Protein AF-A0A0S8FB76-F1 (afdb_monomer_lite)

Radius of gyration: 19.27 Å; chains: 1; bounding box: 40×40×72 Å

Secondary structure (DSSP, 8-state):
-EE-S--EEETTEEEEEEEEPPPTT--SS-SS----EEEEEEEETTT--B-S-SSS-TTS--SS--GGGGEEEEEEESS----EEETTTEEE-TTS-EEE-S-------PPP-PPP---

pLDDT: mean 85.1, std 12.65, range [41.75, 97.25]

Sequence (119 aa):
EKSLASPVTLSGIVFFTSFLPPGSTDLDDACVPPEGQGRLYAVGLAEGNALVNRDRPIDEQESPGDPEDRWEKLASAGIPAEVVSLPPKFILRPDLTVQEYPGRQRWRTFWYKEEDPGQ

Foldseek 3Di:
DAFDEDWDAAQQWIKGKDWDADDPVVPPDDPDRFQGWMKIFIAGNPPRFCQDDPVDPQVPTDPRDDRVNRIDTAPDGHRFYTWADDPDFWIQGSNRDIDGHNHDGDDPDDDDDDDDPDD

Structure (mmCIF, N/CA/C/O backbone):
data_AF-A0A0S8FB76-F1
#
_entry.id   AF-A0A0S8FB76-F1
#
loop_
_atom_site.group_PDB
_atom_site.id
_atom_site.type_symbol
_atom_site.label_atom_id
_atom_site.label_alt_id
_atom_site.label_comp_id
_atom_site.label_asym_id
_atom_site.label_entity_id
_atom_site.label_seq_id
_atom_site.pdbx_PDB_ins_code
_atom_site.Cartn_x
_atom_site.Cartn_y
_atom_site.Cartn_z
_atom_site.occupancy
_atom_site.B_iso_or_equiv
_atom_site.auth_seq_id
_atom_site.auth_comp_id
_atom_site.auth_asym_id
_atom_site.auth_atom_id
_atom_site.pdbx_PDB_model_num
ATOM 1 N N . GLU A 1 1 ? 0.109 -4.088 -15.764 1.00 92.38 1 GLU A N 1
ATOM 2 C CA . GLU A 1 1 ? 0.135 -4.071 -14.288 1.00 92.38 1 GLU A CA 1
ATOM 3 C C . GLU A 1 1 ? -0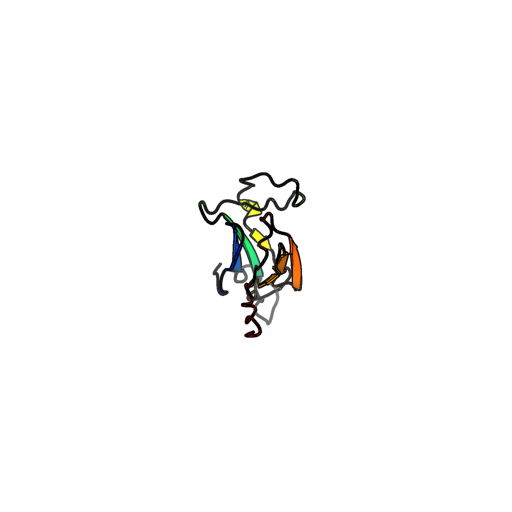.666 -5.250 -13.748 1.00 92.38 1 GLU A C 1
ATOM 5 O O . GLU A 1 1 ? -1.696 -5.569 -14.337 1.00 92.38 1 GLU A O 1
ATOM 10 N N . LYS A 1 2 ? -0.189 -5.941 -12.707 1.00 94.12 2 LYS A N 1
ATOM 11 C CA . LYS A 1 2 ? -0.859 -7.122 -12.134 1.00 94.12 2 LYS A CA 1
ATOM 12 C C . LYS A 1 2 ? -0.623 -7.224 -10.626 1.00 94.12 2 LYS A C 1
ATOM 14 O O . LYS A 1 2 ? 0.506 -7.056 -10.183 1.00 94.12 2 LYS A O 1
ATOM 19 N N . SER A 1 3 ? -1.658 -7.545 -9.850 1.00 95.06 3 SER A N 1
ATOM 20 C CA . SER A 1 3 ? -1.511 -7.870 -8.424 1.00 95.06 3 SER A CA 1
ATOM 21 C C . SER A 1 3 ? -1.078 -9.327 -8.241 1.00 95.06 3 SER A C 1
ATOM 23 O O . SER A 1 3 ? -1.641 -10.223 -8.875 1.00 95.06 3 SER A O 1
ATOM 25 N N . LEU A 1 4 ? -0.036 -9.545 -7.435 1.00 92.50 4 LEU A N 1
ATOM 26 C CA . LEU A 1 4 ? 0.602 -10.855 -7.229 1.00 92.50 4 LEU A CA 1
ATOM 27 C C . LEU A 1 4 ? 0.643 -11.288 -5.757 1.00 92.50 4 LEU A C 1
ATOM 29 O O . LEU A 1 4 ? 0.857 -12.465 -5.482 1.00 92.50 4 LEU A O 1
ATOM 33 N N . ALA A 1 5 ? 0.434 -10.352 -4.832 1.00 92.62 5 ALA A N 1
ATOM 34 C CA . ALA A 1 5 ? 0.449 -10.583 -3.395 1.00 92.62 5 ALA A CA 1
ATOM 35 C C . ALA A 1 5 ? -0.975 -10.571 -2.819 1.00 92.62 5 ALA A C 1
ATOM 37 O O . ALA A 1 5 ? -1.886 -9.977 -3.402 1.00 92.62 5 ALA A O 1
ATOM 38 N N . SER A 1 6 ? -1.164 -11.206 -1.661 1.00 94.81 6 SER A N 1
ATOM 39 C CA . SER A 1 6 ? -2.453 -11.207 -0.967 1.00 94.81 6 SER A CA 1
ATOM 40 C C . SER A 1 6 ? -2.793 -9.800 -0.449 1.00 94.81 6 SER A C 1
ATOM 42 O O . SER A 1 6 ? -1.942 -9.154 0.164 1.00 94.81 6 SER A O 1
ATOM 44 N N . PRO A 1 7 ? -4.023 -9.300 -0.667 1.00 95.62 7 PRO A N 1
ATOM 45 C CA . PRO A 1 7 ? -4.456 -8.021 -0.118 1.00 95.62 7 PRO A CA 1
ATOM 46 C C . PRO A 1 7 ? -4.775 -8.138 1.381 1.00 95.62 7 PRO A C 1
ATOM 48 O O . PRO A 1 7 ? -5.251 -9.174 1.848 1.00 95.62 7 PRO A O 1
ATOM 51 N N . VAL A 1 8 ? -4.617 -7.043 2.127 1.00 94.88 8 VAL A N 1
ATOM 52 C CA . VAL A 1 8 ? -5.064 -6.926 3.523 1.00 94.88 8 VAL A CA 1
ATOM 53 C C . VAL A 1 8 ? -6.136 -5.847 3.642 1.00 94.88 8 VAL A C 1
ATOM 55 O O . VAL A 1 8 ? -6.011 -4.762 3.084 1.00 94.88 8 VAL A O 1
ATOM 58 N N . THR A 1 9 ? -7.219 -6.135 4.365 1.00 93.88 9 THR A N 1
ATOM 59 C CA . THR A 1 9 ? -8.313 -5.174 4.580 1.00 93.88 9 THR A CA 1
ATOM 60 C C . THR A 1 9 ? -8.317 -4.693 6.024 1.00 93.88 9 THR A C 1
ATOM 62 O O . THR A 1 9 ? -8.489 -5.492 6.945 1.00 93.88 9 THR A O 1
ATOM 65 N N . LEU A 1 10 ? -8.160 -3.386 6.232 1.00 91.56 10 LEU A N 1
ATOM 66 C CA . LEU A 1 10 ? -8.108 -2.754 7.550 1.00 91.56 10 LEU A CA 1
ATOM 67 C C . LEU A 1 10 ? -9.008 -1.519 7.558 1.00 91.56 10 LEU A C 1
ATOM 69 O O . LEU A 1 10 ? -8.887 -0.651 6.704 1.00 91.56 10 LEU A O 1
ATOM 73 N N . SER A 1 11 ? -9.928 -1.436 8.523 1.00 89.75 11 SER A N 1
ATOM 74 C CA . SER A 1 11 ? -10.842 -0.288 8.689 1.00 89.75 11 SER A CA 1
ATOM 75 C C . SER A 1 11 ? -11.607 0.138 7.422 1.00 89.75 11 SER A C 1
ATOM 77 O O . SER A 1 11 ? -11.879 1.315 7.232 1.00 89.75 11 SER A O 1
ATOM 79 N N . GLY A 1 12 ? -11.986 -0.818 6.565 1.00 90.88 12 GLY A N 1
ATOM 80 C CA . GLY A 1 12 ? -12.700 -0.528 5.314 1.00 90.88 12 GLY A CA 1
ATOM 81 C C . GLY A 1 12 ? -11.798 -0.075 4.162 1.00 90.88 12 GLY A C 1
ATOM 82 O O . GLY A 1 12 ? -12.315 0.259 3.101 1.00 90.88 12 GLY A O 1
ATOM 83 N N . ILE A 1 13 ? -10.477 -0.108 4.346 1.00 92.94 13 ILE A N 1
ATOM 84 C CA . ILE A 1 13 ? -9.468 0.148 3.317 1.00 92.94 13 ILE A CA 1
ATOM 85 C C . ILE A 1 13 ? -8.842 -1.187 2.912 1.00 92.94 13 ILE A C 1
ATOM 87 O O . ILE A 1 13 ? -8.449 -1.982 3.770 1.00 92.94 13 ILE A O 1
ATOM 91 N N . VAL A 1 14 ? -8.747 -1.435 1.612 1.00 95.38 14 VAL A N 1
ATOM 92 C CA . VAL A 1 14 ? -8.035 -2.568 1.023 1.00 95.38 14 VAL A CA 1
ATOM 93 C C . VAL A 1 14 ? -6.643 -2.092 0.627 1.00 95.38 14 VAL A C 1
ATOM 95 O O . VAL A 1 14 ? -6.497 -1.249 -0.260 1.00 95.38 14 VAL A O 1
ATOM 98 N N . PHE A 1 15 ? -5.629 -2.649 1.279 1.00 95.88 15 PHE A N 1
ATOM 99 C CA . PHE A 1 15 ? -4.230 -2.456 0.932 1.00 95.88 15 PHE A CA 1
ATOM 100 C C . PHE A 1 15 ? -3.744 -3.634 0.103 1.00 95.88 15 PHE A C 1
ATOM 102 O O . PHE A 1 15 ? -3.894 -4.790 0.504 1.00 95.88 15 PHE A O 1
ATOM 109 N N . PHE A 1 16 ? -3.153 -3.352 -1.048 1.00 96.81 16 PHE A N 1
ATOM 110 C CA . PH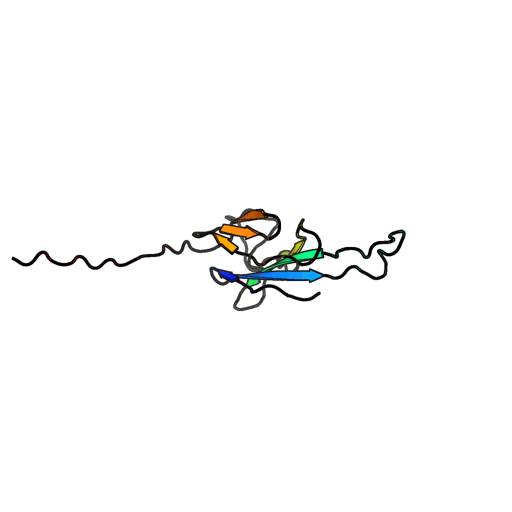E A 1 16 ? -2.573 -4.382 -1.901 1.00 96.81 16 PHE A CA 1
ATOM 111 C C . PHE A 1 16 ? -1.459 -3.806 -2.756 1.00 96.81 16 PHE A C 1
ATOM 113 O O . PHE A 1 16 ? -1.333 -2.592 -2.908 1.00 96.81 16 PHE A O 1
ATOM 120 N N . THR A 1 17 ? -0.652 -4.688 -3.326 1.00 97.25 17 THR A N 1
ATOM 121 C CA . THR A 1 17 ? 0.447 -4.294 -4.196 1.00 97.25 17 THR A CA 1
ATOM 122 C C . THR A 1 17 ? 0.237 -4.820 -5.604 1.00 97.25 17 THR A C 1
ATOM 124 O O . THR A 1 17 ? -0.408 -5.854 -5.836 1.00 97.25 17 THR A O 1
ATOM 127 N N . SER A 1 18 ? 0.768 -4.080 -6.567 1.00 96.00 18 SER A N 1
ATOM 128 C CA . SER A 1 18 ? 0.796 -4.472 -7.968 1.00 96.00 18 SER A CA 1
ATOM 129 C C . SER A 1 18 ? 2.212 -4.373 -8.518 1.00 96.00 18 SER A C 1
ATOM 131 O O . SER A 1 18 ? 3.018 -3.543 -8.098 1.00 96.00 18 SER A O 1
ATOM 133 N N . PHE A 1 19 ? 2.499 -5.239 -9.479 1.00 95.00 19 PHE A N 1
ATOM 134 C CA . PHE A 1 19 ? 3.698 -5.200 -10.289 1.00 95.00 19 PHE A CA 1
ATOM 135 C C . PHE A 1 19 ? 3.387 -4.562 -11.644 1.00 95.00 19 PHE A C 1
ATOM 137 O O . PHE A 1 19 ? 2.491 -5.006 -12.378 1.00 95.00 19 PHE A O 1
ATOM 144 N N . LEU A 1 20 ? 4.149 -3.535 -11.988 1.00 92.19 20 LEU A N 1
ATOM 145 C CA . LEU A 1 20 ? 4.203 -2.919 -13.299 1.00 92.19 20 LEU A CA 1
ATOM 146 C C . LEU A 1 20 ? 5.485 -3.398 -14.003 1.00 92.19 20 LEU A C 1
ATOM 148 O O . LEU A 1 20 ? 6.579 -3.002 -13.597 1.00 92.19 20 LEU A O 1
ATOM 152 N N . PRO A 1 21 ? 5.367 -4.245 -15.044 1.00 89.19 21 PRO A N 1
ATOM 153 C CA . PRO A 1 21 ? 6.511 -4.623 -15.864 1.00 89.19 21 PRO A CA 1
ATOM 154 C C . PRO A 1 21 ? 7.166 -3.387 -16.493 1.00 89.19 21 PRO A C 1
ATOM 156 O O . PRO A 1 21 ? 6.460 -2.409 -16.759 1.00 89.19 21 PRO A O 1
ATOM 159 N N . PRO A 1 22 ? 8.479 -3.428 -16.763 1.00 85.56 22 PRO A N 1
ATOM 160 C CA . PRO A 1 22 ? 9.150 -2.345 -17.473 1.00 85.56 22 PRO A CA 1
ATOM 161 C C . PRO A 1 22 ? 8.541 -2.121 -18.864 1.00 85.56 22 PRO A C 1
ATOM 163 O O . PRO A 1 22 ? 8.054 -3.060 -19.505 1.00 85.56 22 PRO A O 1
ATOM 166 N N . GLY A 1 23 ? 8.552 -0.869 -19.325 1.00 75.25 23 GLY A N 1
ATOM 167 C CA . GLY A 1 23 ? 8.058 -0.508 -20.651 1.00 75.25 23 GLY A CA 1
ATOM 168 C C . GLY A 1 23 ? 9.038 -0.902 -21.758 1.00 75.25 23 GLY A C 1
ATOM 169 O O . GLY A 1 23 ? 10.230 -1.078 -21.528 1.00 75.25 23 GLY A O 1
ATOM 170 N N . SER A 1 24 ? 8.551 -0.989 -22.998 1.00 61.84 24 SER A N 1
ATOM 171 C CA . SER A 1 24 ? 9.380 -1.272 -24.181 1.00 61.84 24 SER A CA 1
ATOM 172 C C . SER A 1 24 ? 10.332 -0.132 -24.575 1.00 61.84 24 SER A C 1
ATOM 174 O O . SER A 1 24 ? 11.083 -0.281 -25.531 1.00 61.84 24 SER A O 1
ATOM 176 N N . THR A 1 25 ? 10.272 1.013 -23.892 1.00 59.19 25 THR A N 1
ATOM 177 C CA . THR A 1 25 ? 11.121 2.194 -24.126 1.00 59.19 25 THR A CA 1
ATOM 178 C C . THR A 1 25 ? 12.306 2.294 -23.166 1.00 59.19 25 THR A C 1
ATOM 180 O O . THR A 1 25 ? 13.191 3.096 -23.414 1.00 59.19 25 THR A O 1
ATOM 183 N N . ASP A 1 26 ? 12.374 1.468 -22.115 1.00 56.59 26 ASP A N 1
ATOM 184 C CA . ASP A 1 26 ? 13.495 1.453 -21.153 1.00 56.59 26 ASP A CA 1
ATOM 185 C C . ASP A 1 26 ? 14.647 0.532 -21.619 1.00 56.59 26 ASP A C 1
ATOM 187 O O . ASP A 1 26 ? 15.357 -0.067 -20.812 1.00 56.59 26 ASP A O 1
ATOM 191 N N . LEU A 1 27 ? 14.797 0.359 -22.938 1.00 58.47 27 LEU A N 1
ATOM 192 C CA . LEU A 1 27 ? 15.718 -0.600 -23.564 1.00 58.47 27 LEU A CA 1
ATOM 193 C C . LEU A 1 27 ? 17.072 0.006 -23.955 1.00 58.47 27 LEU A C 1
ATOM 195 O O . LEU A 1 27 ? 17.871 -0.679 -24.590 1.00 58.47 27 LEU A O 1
ATOM 199 N N . ASP A 1 28 ? 17.336 1.261 -23.592 1.00 57.78 28 ASP A N 1
ATOM 200 C CA . ASP A 1 28 ? 18.405 2.030 -24.228 1.00 57.78 28 ASP A CA 1
ATOM 201 C C . ASP A 1 28 ? 19.842 1.597 -23.884 1.00 57.78 28 ASP A C 1
ATOM 203 O O . ASP A 1 28 ? 20.735 2.090 -24.558 1.00 57.78 28 ASP A O 1
ATOM 207 N N . ASP A 1 29 ? 20.119 0.674 -22.937 1.00 60.50 29 ASP A N 1
ATOM 208 C CA . ASP A 1 29 ? 21.523 0.228 -22.732 1.00 60.50 29 ASP A CA 1
ATOM 209 C C . ASP A 1 29 ? 21.813 -1.020 -21.855 1.00 60.50 29 ASP A C 1
ATOM 211 O O . ASP A 1 29 ? 22.935 -1.197 -21.376 1.00 60.50 29 ASP A O 1
ATOM 215 N N . ALA A 1 30 ? 20.864 -1.925 -21.590 1.00 60.38 30 ALA A N 1
ATOM 216 C CA . ALA A 1 30 ? 21.097 -2.970 -20.580 1.00 60.38 30 ALA A CA 1
ATOM 217 C C . ALA A 1 30 ? 21.184 -4.401 -21.144 1.00 60.38 30 ALA A C 1
ATOM 219 O O . ALA A 1 30 ? 20.197 -4.977 -21.594 1.00 60.38 30 ALA A O 1
ATOM 220 N N . CYS A 1 31 ? 22.338 -5.057 -20.953 1.00 70.50 31 CYS A N 1
ATOM 221 C CA . CYS A 1 31 ? 22.493 -6.525 -20.987 1.00 70.50 31 CYS A CA 1
ATOM 222 C C . CYS A 1 31 ? 21.677 -7.256 -19.890 1.00 70.50 31 CYS A C 1
ATOM 224 O O . CYS A 1 31 ? 21.884 -8.446 -19.653 1.00 70.50 31 CYS A O 1
ATOM 226 N N . VAL A 1 32 ? 20.788 -6.549 -19.186 1.00 69.81 32 VAL A N 1
ATOM 227 C CA . VAL A 1 32 ? 19.947 -7.047 -18.099 1.00 69.81 32 VAL A CA 1
ATOM 228 C C . VAL A 1 32 ? 18.540 -6.478 -18.290 1.00 69.81 32 VAL A C 1
ATOM 230 O O . VAL A 1 32 ? 18.401 -5.264 -18.434 1.00 69.81 32 VAL A O 1
ATOM 233 N N . PRO A 1 33 ? 17.488 -7.314 -18.292 1.00 73.56 33 PRO A N 1
ATOM 234 C CA . PRO A 1 33 ? 16.126 -6.810 -18.344 1.00 73.56 33 PRO A CA 1
ATOM 235 C C . PRO A 1 33 ? 15.830 -5.974 -17.085 1.00 73.56 33 PRO A C 1
ATOM 237 O O . PRO A 1 33 ? 16.128 -6.431 -15.979 1.00 73.56 33 PRO A O 1
ATOM 240 N N . PRO A 1 34 ? 15.247 -4.772 -17.218 1.00 80.69 34 PRO A N 1
ATOM 241 C CA . PRO A 1 34 ? 14.881 -3.951 -16.068 1.00 80.69 34 PRO A CA 1
ATOM 242 C C . PRO A 1 34 ? 13.884 -4.670 -15.147 1.00 80.69 34 PRO A C 1
ATOM 244 O O . PRO A 1 34 ? 13.008 -5.407 -15.596 1.00 80.69 34 PRO A O 1
ATOM 247 N N . GLU A 1 35 ? 13.998 -4.442 -13.838 1.00 83.38 35 GLU A N 1
ATOM 248 C CA . GLU A 1 35 ? 13.232 -5.187 -12.826 1.00 83.38 35 GLU A CA 1
ATOM 249 C C . GLU A 1 35 ? 11.744 -4.795 -12.770 1.00 83.38 35 GLU A C 1
ATOM 251 O O . GLU A 1 35 ? 10.932 -5.538 -12.228 1.00 83.38 35 GLU A O 1
ATOM 256 N N . GLY A 1 36 ? 11.357 -3.658 -13.356 1.00 88.50 36 GLY A N 1
ATOM 257 C CA . GLY A 1 36 ? 10.006 -3.103 -13.248 1.00 88.50 36 GLY A CA 1
ATOM 258 C C . GLY A 1 36 ? 9.754 -2.394 -11.913 1.00 88.50 36 GLY A C 1
ATOM 259 O O . GLY A 1 36 ? 10.683 -2.052 -11.180 1.00 88.50 36 GLY A O 1
ATOM 260 N N . GLN A 1 37 ? 8.484 -2.131 -11.609 1.00 91.88 37 GLN A N 1
ATOM 261 C CA . GLN A 1 37 ? 8.065 -1.323 -10.463 1.00 91.88 37 GLN A CA 1
ATOM 262 C C . GLN A 1 37 ? 6.949 -1.956 -9.648 1.00 91.88 37 GLN A C 1
ATOM 264 O O . GLN A 1 37 ? 5.996 -2.498 -10.204 1.00 91.88 37 GLN A O 1
ATOM 269 N N . GLY A 1 38 ? 7.001 -1.748 -8.334 1.00 94.44 38 GLY A N 1
ATOM 270 C CA . GLY A 1 38 ? 5.866 -1.952 -7.444 1.00 94.44 38 GLY A CA 1
ATOM 271 C C . GLY A 1 38 ? 5.026 -0.685 -7.257 1.00 94.44 38 GLY A C 1
ATOM 272 O O . GLY A 1 38 ? 5.561 0.425 -7.171 1.00 94.44 38 GLY A O 1
ATOM 273 N N . ARG A 1 39 ? 3.710 -0.850 -7.116 1.00 95.56 39 ARG A N 1
ATOM 274 C CA . ARG A 1 39 ? 2.817 0.171 -6.548 1.00 95.56 39 ARG A CA 1
ATOM 275 C C . ARG A 1 39 ? 2.101 -0.373 -5.322 1.00 95.56 39 ARG A C 1
ATOM 277 O O . ARG A 1 39 ? 1.741 -1.550 -5.287 1.00 95.56 39 ARG A O 1
ATOM 284 N N . LEU A 1 40 ? 1.888 0.487 -4.332 1.00 96.31 40 LEU A N 1
ATOM 285 C CA . LEU A 1 40 ? 1.062 0.208 -3.159 1.00 96.31 40 LEU A CA 1
ATOM 286 C C . LEU A 1 40 ? -0.261 0.950 -3.291 1.00 96.31 40 LEU A C 1
ATOM 288 O O . LEU A 1 40 ? -0.286 2.178 -3.348 1.00 96.31 40 LEU A O 1
ATOM 292 N N . TYR A 1 41 ? -1.347 0.190 -3.299 1.00 96.19 41 TYR A N 1
ATOM 293 C CA . TYR A 1 41 ? -2.706 0.694 -3.354 1.00 96.19 41 TYR A CA 1
ATOM 294 C C . TYR A 1 41 ? -3.338 0.768 -1.967 1.00 96.19 41 TYR A C 1
ATOM 296 O O . TYR A 1 41 ? -3.130 -0.117 -1.136 1.00 96.19 41 TYR A O 1
ATOM 304 N N . ALA A 1 42 ? -4.153 1.798 -1.755 1.00 94.94 42 ALA A N 1
ATOM 305 C CA . ALA A 1 42 ? -5.019 1.974 -0.596 1.00 94.94 42 ALA A CA 1
ATOM 306 C C . ALA A 1 42 ? -6.387 2.474 -1.081 1.00 94.94 42 ALA A C 1
ATOM 308 O O . ALA A 1 42 ? -6.567 3.655 -1.378 1.00 94.94 42 ALA A O 1
ATOM 309 N N . VAL A 1 43 ? -7.352 1.560 -1.204 1.00 95.12 43 VAL A N 1
ATOM 310 C CA . VAL A 1 43 ? -8.668 1.860 -1.795 1.00 95.12 43 VAL A CA 1
ATOM 311 C C . VAL A 1 43 ? -9.809 1.507 -0.854 1.00 95.12 43 VAL A C 1
ATOM 313 O O . VAL A 1 43 ? -9.708 0.569 -0.065 1.00 95.12 43 VAL A O 1
ATOM 316 N N . GLY A 1 44 ? -10.916 2.239 -0.938 1.00 94.19 44 GLY A N 1
ATOM 317 C CA . GLY A 1 44 ? -12.112 1.944 -0.162 1.00 94.19 44 GLY A CA 1
ATOM 318 C C . GLY A 1 44 ? -12.752 0.623 -0.565 1.00 94.19 44 GLY A C 1
ATOM 319 O O . GLY A 1 44 ? -12.972 0.358 -1.744 1.00 94.19 44 GLY A O 1
ATOM 320 N N . LEU A 1 45 ? -13.092 -0.199 0.427 1.00 93.88 45 LEU A N 1
ATOM 321 C CA . LEU A 1 45 ? -13.715 -1.510 0.232 1.00 93.88 45 LEU A CA 1
ATOM 322 C C . LEU A 1 45 ? -15.080 -1.413 -0.466 1.00 93.88 45 LEU A C 1
ATOM 324 O O . LEU A 1 45 ? -15.446 -2.316 -1.210 1.00 93.88 45 LEU A O 1
ATOM 328 N N . ALA A 1 46 ? -15.834 -0.342 -0.205 1.00 93.19 46 ALA A N 1
ATOM 329 C CA . ALA A 1 46 ? -17.185 -0.174 -0.732 1.00 93.19 46 ALA A CA 1
ATOM 330 C C . ALA A 1 46 ? -17.205 0.309 -2.191 1.00 93.19 46 ALA A C 1
ATOM 332 O O . ALA A 1 46 ? -17.989 -0.193 -2.989 1.00 93.19 46 ALA A O 1
ATOM 333 N N . GLU A 1 47 ? -16.350 1.278 -2.533 1.00 92.75 47 GLU A N 1
ATOM 334 C CA . GLU A 1 47 ? -16.465 2.043 -3.786 1.00 92.75 47 GLU A CA 1
ATOM 335 C C . GLU A 1 47 ? -15.175 2.064 -4.621 1.00 92.75 47 GLU A C 1
ATOM 337 O O . GLU A 1 47 ? -15.168 2.579 -5.737 1.00 92.75 47 GLU A O 1
ATOM 342 N N . GLY A 1 48 ? -14.063 1.522 -4.113 1.00 92.88 48 GLY A N 1
ATOM 343 C CA . GLY A 1 48 ? -12.764 1.576 -4.795 1.00 92.88 48 GLY A CA 1
ATOM 344 C C . GLY A 1 48 ? -12.180 2.992 -4.920 1.00 92.88 48 GLY A C 1
ATOM 345 O O . GLY A 1 48 ? -11.298 3.227 -5.748 1.00 92.88 48 GLY A O 1
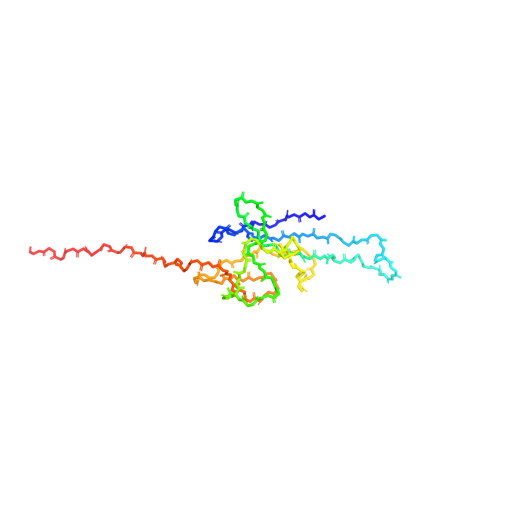ATOM 346 N N . ASN A 1 49 ? -12.677 3.940 -4.127 1.00 93.50 49 ASN A N 1
ATOM 347 C CA . ASN A 1 49 ? -12.224 5.327 -4.050 1.00 93.50 49 ASN A CA 1
ATOM 348 C C . ASN A 1 49 ? -10.925 5.470 -3.233 1.00 93.50 49 ASN A C 1
ATOM 350 O O . ASN A 1 49 ? -10.536 4.562 -2.498 1.00 93.50 49 ASN A O 1
ATOM 354 N N . ALA A 1 50 ? -10.247 6.614 -3.353 1.00 92.38 50 ALA A N 1
ATOM 355 C CA . ALA A 1 50 ? -9.114 6.933 -2.489 1.00 92.38 50 ALA A CA 1
ATOM 356 C C . ALA A 1 50 ? -9.627 7.332 -1.098 1.00 92.38 50 ALA A C 1
ATOM 358 O O . ALA A 1 50 ? -10.286 8.359 -0.942 1.00 92.38 50 ALA A O 1
ATOM 359 N N . LEU A 1 51 ? -9.355 6.501 -0.090 1.00 88.50 51 LEU A N 1
ATOM 360 C CA . LEU A 1 51 ? -9.650 6.818 1.317 1.00 88.50 51 LEU A CA 1
ATOM 361 C C . LEU A 1 51 ? -8.436 7.377 2.069 1.00 88.50 51 LEU A C 1
ATOM 363 O O . LEU A 1 51 ? -8.568 7.781 3.220 1.00 88.50 51 LEU A O 1
ATOM 367 N N . VAL A 1 52 ? -7.263 7.357 1.435 1.00 89.12 52 VAL A N 1
ATOM 368 C CA . VAL A 1 52 ? -6.017 7.904 1.967 1.00 89.12 52 VAL A CA 1
ATOM 369 C C . VAL A 1 52 ? -5.547 8.974 0.997 1.00 89.12 52 VAL A C 1
ATOM 371 O O . VAL A 1 52 ? -4.974 8.637 -0.030 1.00 89.12 52 VAL A O 1
ATOM 374 N N . ASN A 1 53 ? -5.799 10.236 1.318 1.00 89.25 53 ASN A N 1
ATOM 375 C CA . ASN A 1 53 ? -5.177 11.386 0.679 1.00 89.25 53 ASN A CA 1
ATOM 376 C C . ASN A 1 53 ? -3.683 11.390 1.033 1.00 89.25 53 ASN A C 1
ATOM 378 O O . ASN A 1 53 ? -3.327 11.347 2.218 1.00 89.25 53 ASN A O 1
ATOM 382 N N . ARG A 1 54 ? -2.814 11.379 0.021 1.00 87.44 54 ARG A N 1
ATOM 383 C CA . ARG A 1 54 ? -1.357 11.272 0.201 1.00 87.44 54 ARG A CA 1
ATOM 384 C C . ARG A 1 54 ? -0.665 12.630 0.302 1.00 87.44 54 ARG A C 1
ATOM 386 O O . ARG A 1 54 ? 0.492 12.680 0.714 1.00 87.44 54 ARG A O 1
ATOM 393 N N . ASP A 1 55 ? -1.386 13.705 0.006 1.00 87.81 55 ASP A N 1
ATOM 394 C CA . ASP A 1 55 ? -0.920 15.091 0.078 1.00 87.81 55 ASP A CA 1
ATOM 395 C C . ASP A 1 55 ? -1.216 15.751 1.435 1.00 87.81 55 ASP A C 1
ATOM 397 O O . ASP A 1 55 ? -0.825 16.895 1.688 1.00 87.81 55 ASP A O 1
ATOM 401 N N . ARG A 1 56 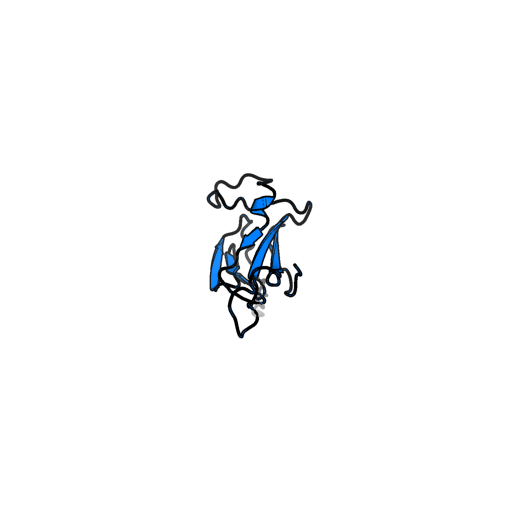? -1.920 15.043 2.326 1.00 87.19 56 ARG A N 1
ATOM 402 C CA . ARG A 1 56 ? -2.364 15.537 3.633 1.00 87.19 56 ARG A CA 1
ATOM 403 C C . ARG A 1 56 ? -1.876 14.648 4.776 1.00 87.19 56 ARG A C 1
ATOM 405 O O . ARG A 1 56 ? -1.694 13.441 4.594 1.00 87.19 56 ARG A O 1
ATOM 412 N N . PRO A 1 57 ? -1.675 15.218 5.977 1.00 86.94 57 PRO A N 1
ATOM 413 C CA . PRO A 1 57 ? -1.402 14.415 7.157 1.00 86.94 57 PRO A CA 1
ATOM 414 C C . PRO A 1 57 ? -2.618 13.542 7.515 1.00 86.94 57 PRO A C 1
ATOM 416 O O . PRO A 1 57 ? -3.750 13.779 7.092 1.00 86.94 57 PRO A O 1
ATOM 419 N N . ILE A 1 58 ? -2.371 12.474 8.274 1.00 85.88 58 ILE A N 1
ATOM 420 C CA . ILE A 1 58 ? -3.347 11.399 8.517 1.00 85.88 58 ILE A CA 1
ATOM 421 C C . ILE A 1 58 ? -4.587 11.839 9.312 1.00 85.88 58 ILE A C 1
ATOM 423 O O . ILE A 1 58 ? -5.637 11.204 9.229 1.00 85.88 58 ILE A O 1
ATOM 427 N N . ASP A 1 59 ? -4.462 12.905 10.093 1.00 83.44 59 ASP A N 1
ATOM 428 C CA . ASP A 1 59 ? -5.506 13.519 10.909 1.00 83.44 59 ASP A CA 1
ATOM 429 C C . ASP A 1 59 ? -6.358 14.544 10.142 1.00 83.44 59 ASP A C 1
ATOM 431 O O . ASP A 1 59 ? -7.445 14.890 10.601 1.00 83.44 59 ASP A O 1
ATOM 435 N N . GLU A 1 60 ? -5.922 14.954 8.949 1.00 86.44 60 GLU A N 1
ATOM 436 C CA . GLU A 1 60 ? -6.614 15.896 8.056 1.00 86.44 60 GLU A CA 1
ATOM 437 C C . GLU A 1 60 ? -7.101 15.209 6.767 1.00 86.44 60 GLU A C 1
ATOM 439 O O . GLU A 1 60 ? -7.093 15.780 5.677 1.00 86.44 60 GLU A O 1
ATOM 444 N N . GLN A 1 61 ? -7.495 13.942 6.879 1.00 85.88 61 GLN A N 1
ATOM 445 C CA . GLN A 1 61 ? -7.972 13.146 5.752 1.00 85.88 61 GLN A CA 1
ATOM 446 C C . GLN A 1 61 ? -9.368 13.598 5.300 1.00 85.88 61 GLN A C 1
ATOM 448 O O . GLN A 1 61 ? -10.341 13.493 6.049 1.00 85.88 61 GLN A O 1
ATOM 453 N N . GLU A 1 62 ? -9.477 14.037 4.047 1.00 80.12 62 GLU A N 1
ATOM 454 C CA . GLU A 1 62 ? -10.752 14.264 3.362 1.00 80.12 62 GLU A CA 1
ATOM 455 C C . GLU A 1 62 ? -11.096 13.044 2.498 1.00 80.12 62 GLU A C 1
ATOM 457 O O . GLU A 1 62 ? -10.230 12.464 1.841 1.00 80.12 62 GLU A O 1
ATOM 462 N N . SER A 1 63 ? -12.361 12.616 2.520 1.00 76.00 63 SER A N 1
ATOM 463 C CA . SER A 1 63 ? -12.816 11.422 1.804 1.00 76.00 63 SER A CA 1
ATOM 464 C C . SER A 1 63 ? -14.075 11.709 0.975 1.00 76.00 63 SER A C 1
ATOM 466 O O . SER A 1 63 ? -15.022 12.282 1.522 1.00 76.00 63 SER A O 1
ATOM 468 N N . PRO A 1 64 ? -14.135 11.271 -0.302 1.00 83.25 64 PRO A N 1
ATOM 469 C CA . PRO A 1 64 ? -13.050 10.634 -1.061 1.00 83.25 64 PRO A CA 1
ATOM 470 C C . PRO A 1 64 ? -11.938 11.625 -1.444 1.00 83.25 64 PRO A C 1
ATOM 472 O O . PRO A 1 64 ? -12.226 12.776 -1.757 1.00 83.25 64 PRO A O 1
ATOM 475 N N . GLY A 1 65 ? -10.688 11.157 -1.443 1.00 84.56 65 GLY A N 1
ATOM 476 C CA . GLY A 1 65 ? -9.546 11.879 -2.013 1.00 84.56 65 GLY A CA 1
ATOM 477 C C . GLY A 1 65 ? -9.505 11.796 -3.542 1.00 84.56 65 GLY A C 1
ATOM 478 O O . GLY A 1 65 ? -10.411 11.234 -4.177 1.00 84.56 65 GLY A O 1
ATOM 479 N N . ASP A 1 66 ? -8.433 12.311 -4.142 1.00 91.12 66 ASP A N 1
ATOM 480 C CA . ASP A 1 66 ? -8.278 12.313 -5.593 1.00 91.12 66 ASP A CA 1
ATOM 481 C C . ASP A 1 66 ? -8.066 10.888 -6.137 1.00 91.12 66 ASP A C 1
ATOM 483 O O . ASP A 1 66 ? -7.474 10.033 -5.478 1.00 91.12 66 ASP A O 1
ATOM 487 N N . PRO A 1 67 ? -8.523 10.559 -7.361 1.00 91.94 67 PRO A N 1
ATOM 488 C CA . PRO A 1 67 ? -8.328 9.222 -7.925 1.00 91.94 67 PRO A CA 1
ATOM 489 C C . PRO A 1 67 ? -6.867 8.752 -7.982 1.00 91.94 67 PRO A C 1
ATOM 491 O O . PRO A 1 67 ? -6.627 7.547 -7.900 1.00 91.94 67 PRO A O 1
ATOM 494 N N . GLU A 1 68 ? -5.915 9.678 -8.104 1.00 92.81 68 GLU A N 1
ATOM 495 C CA . GLU A 1 68 ? -4.481 9.370 -8.123 1.00 92.81 68 GLU A CA 1
ATOM 496 C C . GLU A 1 68 ? -3.928 9.002 -6.738 1.00 92.81 68 GLU A C 1
ATOM 498 O O . GLU A 1 68 ? -2.976 8.231 -6.654 1.00 92.81 68 GLU A O 1
ATOM 503 N N . ASP A 1 69 ? -4.584 9.412 -5.647 1.00 93.25 69 ASP A N 1
ATOM 504 C CA . ASP A 1 69 ? -4.189 9.050 -4.277 1.00 93.25 69 ASP A CA 1
ATOM 505 C C . ASP A 1 69 ? -4.341 7.548 -3.980 1.00 93.25 69 ASP A C 1
ATOM 507 O O . ASP A 1 69 ? -3.778 7.017 -3.014 1.00 93.25 69 ASP A O 1
ATOM 511 N N . ARG A 1 70 ? -5.088 6.818 -4.821 1.00 94.12 70 ARG A N 1
ATOM 512 C CA . ARG A 1 70 ? -5.325 5.374 -4.655 1.00 94.12 70 ARG A CA 1
ATOM 513 C C . ARG A 1 70 ? -4.040 4.567 -4.616 1.00 94.12 70 ARG A C 1
ATOM 515 O O . ARG A 1 70 ? -4.081 3.447 -4.108 1.00 94.12 70 ARG A O 1
ATOM 522 N N . TRP A 1 71 ? -2.945 5.075 -5.179 1.00 94.44 71 TRP A N 1
ATOM 523 C CA . TRP A 1 71 ? -1.686 4.356 -5.280 1.00 94.44 71 TRP A CA 1
ATOM 524 C C . TRP A 1 71 ? -0.475 5.247 -5.010 1.00 94.44 71 TRP A C 1
ATOM 526 O O . TRP A 1 71 ? -0.504 6.454 -5.195 1.00 94.44 71 TRP A O 1
ATOM 536 N N . GLU A 1 72 ? 0.625 4.630 -4.592 1.00 94.62 72 GLU A N 1
ATOM 537 C CA . GLU A 1 72 ? 1.950 5.245 -4.649 1.00 94.62 72 GLU A CA 1
ATOM 538 C C . GLU A 1 72 ? 2.955 4.303 -5.283 1.00 94.62 72 GLU A C 1
ATOM 540 O O . GLU A 1 72 ? 2.820 3.077 -5.247 1.00 94.62 72 GLU A O 1
ATOM 545 N N . LYS A 1 73 ? 4.008 4.901 -5.823 1.00 94.62 73 LYS A N 1
ATOM 546 C CA . LYS A 1 73 ? 5.185 4.190 -6.292 1.00 94.62 73 LYS A CA 1
ATOM 547 C C . LYS A 1 73 ? 5.975 3.653 -5.094 1.00 94.62 73 LYS A C 1
ATOM 549 O O . LYS A 1 73 ? 6.358 4.423 -4.218 1.00 94.62 73 LYS A O 1
ATOM 554 N N . LEU A 1 74 ? 6.253 2.350 -5.075 1.00 94.62 74 LEU A N 1
ATOM 555 C CA . LEU A 1 74 ? 7.141 1.757 -4.075 1.00 94.62 74 LEU A CA 1
ATOM 556 C C . LEU A 1 74 ? 8.604 2.054 -4.416 1.00 94.62 74 LEU A C 1
ATOM 558 O O . LEU A 1 74 ? 8.982 2.110 -5.590 1.00 94.62 74 LEU A O 1
ATOM 562 N N . ALA A 1 75 ? 9.423 2.227 -3.377 1.00 93.00 75 ALA A N 1
ATOM 563 C CA . ALA A 1 75 ? 10.871 2.364 -3.526 1.00 93.00 75 ALA A CA 1
ATOM 564 C C . ALA A 1 75 ? 11.557 1.021 -3.837 1.00 93.00 75 ALA A C 1
ATOM 566 O O . ALA A 1 75 ? 12.660 1.007 -4.379 1.00 93.00 75 ALA A O 1
ATOM 567 N N . SER A 1 76 ? 10.909 -0.105 -3.517 1.00 88.62 76 SER A N 1
ATOM 568 C CA . SER A 1 76 ? 11.381 -1.434 -3.893 1.00 88.62 76 SER A CA 1
ATOM 569 C C . SER A 1 76 ? 11.175 -1.699 -5.387 1.00 88.62 76 SER A C 1
ATOM 571 O O . SER A 1 76 ? 10.121 -1.410 -5.962 1.00 88.62 76 SER A O 1
ATOM 573 N N . ALA A 1 77 ? 12.212 -2.247 -6.017 1.00 87.44 77 ALA A N 1
ATOM 574 C CA . ALA A 1 77 ? 12.170 -2.707 -7.396 1.00 87.44 77 ALA A CA 1
ATOM 575 C C . ALA A 1 77 ? 11.595 -4.129 -7.487 1.00 87.44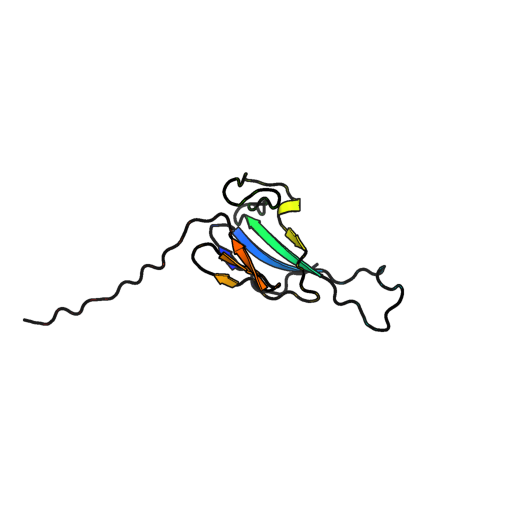 77 ALA A C 1
ATOM 577 O O . ALA A 1 77 ? 11.504 -4.850 -6.488 1.00 87.44 77 ALA A O 1
ATOM 578 N N . GLY A 1 78 ? 11.198 -4.533 -8.694 1.00 89.88 78 GLY A N 1
ATOM 579 C CA . GLY A 1 78 ? 10.704 -5.885 -8.929 1.00 89.88 78 GLY A CA 1
ATOM 580 C C . GLY A 1 78 ? 9.292 -6.133 -8.403 1.00 89.88 78 GLY A C 1
ATOM 581 O O . GLY A 1 78 ? 8.455 -5.232 -8.323 1.00 89.88 78 GLY A O 1
ATOM 582 N N . ILE A 1 79 ? 9.018 -7.402 -8.091 1.00 93.00 79 ILE A N 1
ATOM 583 C CA . ILE A 1 79 ? 7.720 -7.853 -7.586 1.00 93.00 79 ILE A CA 1
ATOM 584 C C . ILE A 1 79 ? 7.606 -7.463 -6.106 1.00 93.00 79 ILE A C 1
ATOM 586 O O . ILE A 1 79 ? 8.371 -7.980 -5.288 1.00 93.00 79 ILE A O 1
ATOM 590 N N . PRO A 1 80 ? 6.654 -6.592 -5.732 1.00 95.00 80 PRO A N 1
ATOM 591 C CA . PRO A 1 80 ? 6.504 -6.182 -4.346 1.00 95.00 80 PRO A CA 1
ATOM 592 C C . PRO A 1 80 ? 5.962 -7.324 -3.480 1.00 95.00 80 PRO A C 1
ATOM 594 O O . PRO A 1 80 ? 5.107 -8.103 -3.907 1.00 95.00 80 PRO A O 1
ATOM 597 N N . ALA A 1 81 ? 6.431 -7.375 -2.234 1.00 94.25 81 ALA A N 1
ATOM 598 C CA . ALA A 1 81 ? 5.863 -8.230 -1.199 1.00 94.25 81 ALA A CA 1
ATOM 599 C C . ALA A 1 81 ? 4.428 -7.803 -0.826 1.00 94.25 81 ALA A C 1
ATOM 601 O O . ALA A 1 81 ? 3.906 -6.786 -1.299 1.00 94.25 81 ALA A O 1
ATOM 602 N N . GLU A 1 82 ? 3.784 -8.592 0.032 1.00 94.94 82 GLU A N 1
ATOM 603 C CA . GLU A 1 82 ? 2.497 -8.224 0.620 1.00 94.94 82 GLU A CA 1
ATOM 604 C C . GLU A 1 82 ? 2.633 -7.117 1.674 1.00 94.94 82 GLU A C 1
ATOM 606 O O . GLU A 1 82 ? 3.710 -6.857 2.213 1.00 94.94 82 GLU A O 1
ATOM 611 N N . VAL A 1 83 ? 1.509 -6.468 1.973 1.00 96.06 83 VAL A N 1
ATOM 612 C CA . VAL A 1 83 ? 1.404 -5.498 3.067 1.00 96.06 83 VAL A CA 1
ATOM 613 C C . VAL A 1 83 ? 1.082 -6.247 4.352 1.00 96.06 83 VAL A C 1
ATOM 615 O O . VAL A 1 83 ? 0.118 -7.012 4.401 1.00 96.06 83 VAL A O 1
ATOM 618 N N . VAL A 1 84 ? 1.836 -5.985 5.418 1.00 95.88 84 VAL A N 1
ATOM 619 C CA . VAL A 1 84 ? 1.619 -6.639 6.715 1.00 95.88 84 VAL A CA 1
ATOM 620 C C . VAL A 1 84 ? 0.956 -5.665 7.682 1.00 95.88 84 VAL A C 1
ATOM 622 O O . VAL A 1 84 ? 1.400 -4.532 7.848 1.00 95.88 84 VAL A O 1
ATOM 625 N N . SER A 1 85 ? -0.115 -6.096 8.352 1.00 93.06 85 SER A N 1
ATOM 626 C CA . SER A 1 85 ? -0.758 -5.286 9.389 1.00 93.06 85 SER A CA 1
ATOM 627 C C . SER A 1 85 ? 0.108 -5.231 10.646 1.00 93.06 85 SER A C 1
ATOM 629 O O . SER A 1 85 ? 0.494 -6.269 11.185 1.00 93.06 85 SER A O 1
ATOM 631 N N . LEU A 1 86 ? 0.348 -4.021 11.146 1.00 92.38 86 LEU A N 1
ATOM 632 C CA . LEU A 1 86 ? 0.947 -3.749 12.447 1.00 92.38 86 LEU A CA 1
ATOM 633 C C . LEU A 1 86 ? -0.107 -3.059 13.329 1.00 92.38 86 LEU A C 1
ATOM 635 O O . LEU A 1 86 ? -0.219 -1.828 13.345 1.00 92.38 86 LEU A O 1
ATOM 639 N N . PRO A 1 87 ? -0.944 -3.832 14.047 1.00 86.12 87 PRO A N 1
ATOM 640 C CA . PRO A 1 87 ? -1.945 -3.258 14.927 1.00 86.12 87 PRO A CA 1
ATOM 641 C C . PRO A 1 87 ? -1.301 -2.310 15.950 1.00 86.12 87 PRO A C 1
ATOM 643 O O . PRO A 1 87 ? -0.214 -2.598 16.451 1.00 86.12 87 PRO A O 1
ATOM 646 N N . PRO A 1 88 ? -1.969 -1.200 16.297 1.00 85.69 88 PRO A N 1
ATOM 647 C CA . PRO A 1 88 ? -3.393 -0.968 16.041 1.00 85.69 88 PRO A CA 1
ATOM 648 C C . PRO A 1 88 ? -3.740 -0.104 14.809 1.00 85.69 88 PRO A C 1
ATOM 650 O O . PRO A 1 88 ? -4.872 -0.202 14.342 1.00 85.69 88 PRO A O 1
ATOM 653 N N . LYS A 1 89 ? -2.818 0.710 14.268 1.00 88.88 89 LYS A N 1
ATOM 654 C CA . LYS A 1 89 ? -3.072 1.634 13.127 1.00 88.88 89 LYS A CA 1
ATOM 655 C C . LYS A 1 89 ? -1.949 1.719 12.095 1.00 88.88 89 LYS A C 1
ATOM 657 O O . LYS A 1 89 ? -1.892 2.672 11.325 1.00 88.88 89 LYS A O 1
ATOM 662 N N . PHE A 1 90 ? -1.054 0.742 12.078 1.00 92.44 90 PHE A N 1
ATOM 663 C CA . PHE A 1 90 ? 0.084 0.765 11.177 1.00 92.44 90 PHE A CA 1
ATOM 664 C C . PHE A 1 90 ? 0.038 -0.395 10.190 1.00 92.44 90 PHE A C 1
ATOM 666 O O . PHE A 1 90 ? -0.585 -1.437 10.423 1.00 92.44 90 PHE A O 1
ATOM 673 N N . ILE A 1 91 ? 0.722 -0.199 9.075 1.00 94.44 91 ILE A N 1
ATOM 674 C CA . ILE A 1 91 ? 1.099 -1.245 8.137 1.00 94.44 91 ILE A CA 1
ATOM 675 C C . ILE A 1 91 ? 2.612 -1.209 7.947 1.00 94.44 91 ILE A C 1
ATOM 677 O O . ILE A 1 91 ? 3.227 -0.141 7.974 1.00 94.44 91 ILE A O 1
ATOM 681 N N . LEU A 1 92 ? 3.206 -2.380 7.750 1.00 96.31 92 LEU A N 1
ATOM 682 C CA . LEU A 1 92 ? 4.548 -2.511 7.208 1.00 96.31 92 LEU A CA 1
ATOM 683 C C . LEU A 1 92 ? 4.433 -2.615 5.689 1.00 96.31 92 LEU A C 1
ATOM 685 O O . LEU A 1 92 ? 3.766 -3.514 5.164 1.00 96.31 92 LEU A O 1
ATOM 689 N N . ARG A 1 93 ? 5.070 -1.673 5.000 1.00 95.56 93 ARG A N 1
ATOM 690 C CA . ARG A 1 93 ? 5.105 -1.599 3.544 1.00 95.56 93 ARG A CA 1
ATOM 691 C C . ARG A 1 93 ? 6.186 -2.524 2.967 1.00 95.56 93 ARG A C 1
ATOM 693 O O . ARG A 1 93 ? 7.170 -2.819 3.648 1.00 95.56 93 ARG A O 1
ATOM 700 N N . PRO A 1 94 ? 6.070 -2.921 1.687 1.00 93.88 94 PRO A N 1
ATOM 701 C CA . PRO A 1 94 ? 7.086 -3.731 1.005 1.00 93.88 94 PRO A CA 1
ATOM 702 C C . PRO A 1 94 ? 8.466 -3.071 0.879 1.00 93.88 94 PRO A C 1
ATOM 704 O O . PRO A 1 94 ? 9.441 -3.754 0.587 1.00 93.88 94 PRO A O 1
ATOM 707 N N . ASP A 1 95 ? 8.555 -1.754 1.059 1.00 94.19 95 ASP A N 1
ATOM 708 C CA . ASP A 1 95 ? 9.807 -0.987 1.076 1.00 94.19 95 ASP A CA 1
ATOM 709 C C . ASP A 1 95 ? 10.394 -0.840 2.493 1.00 94.19 95 ASP A C 1
ATOM 711 O O . ASP A 1 95 ? 11.278 -0.016 2.716 1.00 94.19 95 ASP A O 1
ATOM 715 N N . LEU A 1 96 ? 9.921 -1.654 3.447 1.00 93.88 96 LEU A N 1
ATOM 716 C CA . LEU A 1 96 ? 10.355 -1.684 4.848 1.00 93.88 96 LEU A CA 1
ATOM 717 C C . LEU A 1 96 ? 10.058 -0.398 5.629 1.00 93.88 96 LEU A C 1
ATOM 719 O O . LEU A 1 96 ? 10.601 -0.192 6.715 1.00 93.88 96 LEU A O 1
ATOM 723 N N . THR A 1 97 ? 9.165 0.449 5.117 1.00 94.50 97 THR A N 1
ATOM 724 C CA . THR A 1 97 ? 8.682 1.622 5.846 1.00 94.50 97 THR A CA 1
ATOM 725 C C . THR A 1 97 ? 7.380 1.318 6.583 1.00 94.50 97 THR A C 1
ATOM 727 O O . THR A 1 97 ? 6.573 0.479 6.173 1.00 94.50 97 THR A O 1
ATOM 730 N N . VAL A 1 98 ? 7.179 1.986 7.717 1.00 95.12 98 VAL A N 1
ATOM 731 C CA . VAL A 1 98 ? 5.941 1.887 8.495 1.00 95.12 98 VAL A CA 1
ATOM 732 C C . VAL A 1 98 ? 5.048 3.061 8.126 1.00 95.12 98 VAL A C 1
ATOM 734 O O . VAL A 1 98 ? 5.479 4.210 8.193 1.00 95.12 98 VAL A O 1
ATOM 737 N N . GLN A 1 99 ? 3.803 2.772 7.761 1.00 92.44 99 GLN A N 1
ATOM 738 C CA . GLN A 1 99 ? 2.805 3.780 7.411 1.00 92.44 99 GLN A CA 1
ATOM 739 C C . GLN A 1 99 ? 1.608 3.698 8.358 1.00 92.44 99 GLN A C 1
ATOM 741 O O . GLN A 1 99 ? 1.105 2.612 8.651 1.00 92.44 99 GLN A O 1
ATOM 746 N N . GLU A 1 100 ? 1.137 4.857 8.817 1.00 92.19 100 GLU A N 1
ATOM 747 C CA . GLU A 1 100 ? -0.143 4.994 9.513 1.00 92.19 100 GLU A CA 1
ATOM 748 C C . GLU A 1 100 ? -1.299 5.069 8.502 1.00 92.19 100 GLU A C 1
ATOM 750 O O . GLU A 1 100 ? -1.146 5.646 7.425 1.00 92.19 100 GLU A O 1
ATOM 755 N N . TYR A 1 101 ? -2.458 4.496 8.837 1.00 89.62 101 TYR A N 1
ATOM 756 C CA . TYR A 1 101 ? -3.668 4.584 8.013 1.00 89.62 101 TYR A CA 1
ATOM 757 C C . TYR A 1 101 ? -4.852 5.188 8.788 1.00 89.62 101 TYR A C 1
ATOM 759 O O . TYR A 1 101 ? -4.938 4.997 10.008 1.00 89.62 101 TYR A O 1
ATOM 767 N N . PRO A 1 102 ? -5.798 5.872 8.108 1.00 85.00 102 PRO A N 1
ATOM 768 C CA . PRO A 1 102 ? -6.959 6.447 8.768 1.00 85.00 102 PRO A CA 1
ATOM 769 C C . PRO A 1 102 ? -7.910 5.307 9.132 1.00 85.00 102 PRO A C 1
ATOM 771 O O . PRO A 1 102 ? -8.566 4.703 8.286 1.00 85.00 102 PRO A O 1
ATOM 774 N N . GLY A 1 103 ? -7.927 4.928 10.406 1.00 76.81 103 GLY A N 1
ATOM 775 C CA . GLY A 1 103 ? -8.678 3.764 10.849 1.00 76.81 103 GLY A CA 1
ATOM 776 C C . GLY A 1 103 ? -8.886 3.719 12.351 1.00 76.81 103 GLY A C 1
ATOM 777 O O . G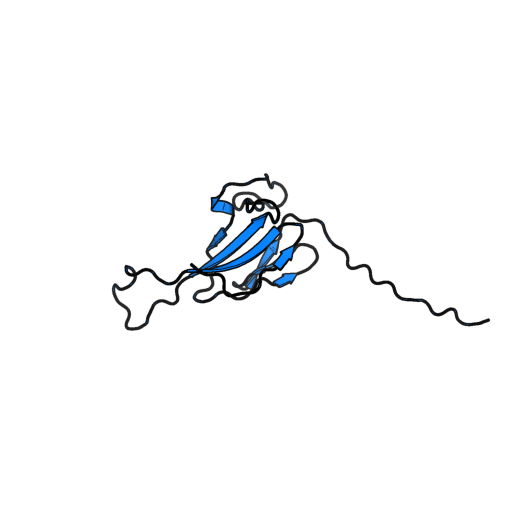LY A 1 103 ? -8.065 4.183 13.145 1.00 76.81 103 GLY A O 1
ATOM 778 N N . ARG A 1 104 ? -10.013 3.131 12.761 1.00 71.81 104 ARG A N 1
ATOM 779 C CA . ARG A 1 104 ? -10.299 2.927 14.181 1.00 71.81 104 ARG A CA 1
ATOM 780 C C . ARG A 1 104 ? -9.353 1.877 14.752 1.00 71.81 104 ARG A C 1
ATOM 782 O O . ARG A 1 104 ? -9.254 0.766 14.236 1.00 71.81 104 ARG A O 1
ATOM 789 N N . GLN A 1 105 ? -8.741 2.222 15.880 1.00 66.56 105 GLN A N 1
ATOM 790 C CA . GLN A 1 105 ? -7.992 1.307 16.733 1.00 66.56 105 GLN A CA 1
ATOM 791 C C . GLN A 1 105 ? -8.866 0.093 17.078 1.00 66.56 105 GLN A C 1
ATOM 793 O O . GLN A 1 105 ? -9.872 0.231 17.776 1.00 66.56 105 GLN A O 1
ATOM 798 N N . ARG A 1 106 ? -8.502 -1.102 16.601 1.00 64.69 106 ARG A N 1
ATOM 799 C CA . ARG A 1 106 ? -9.104 -2.348 17.091 1.00 64.69 106 ARG A CA 1
ATOM 800 C C . ARG A 1 106 ? -8.203 -2.938 18.163 1.00 64.69 106 ARG A C 1
ATOM 802 O O . ARG A 1 106 ? -7.142 -3.478 17.863 1.00 64.69 106 ARG A O 1
ATOM 809 N N . TRP A 1 107 ? -8.650 -2.860 19.410 1.00 60.88 107 TRP A N 1
ATOM 810 C CA . TRP A 1 107 ? -8.046 -3.612 20.501 1.00 60.88 107 TRP A CA 1
ATOM 811 C C . TRP A 1 107 ? -8.456 -5.077 20.372 1.00 60.88 107 TRP A C 1
ATOM 813 O O . TRP A 1 107 ? -9.640 -5.392 20.243 1.00 60.88 107 TRP A O 1
ATOM 823 N N . ARG A 1 108 ? -7.480 -5.986 20.389 1.00 62.69 108 ARG A N 1
ATOM 824 C CA . ARG A 1 108 ? -7.765 -7.410 20.567 1.00 62.69 108 ARG A CA 1
ATOM 825 C C . ARG A 1 108 ? -8.112 -7.632 22.036 1.00 62.69 108 ARG A C 1
ATOM 827 O O . ARG A 1 108 ? -7.221 -7.685 22.875 1.00 62.69 108 ARG A O 1
ATOM 834 N N . THR A 1 109 ? -9.399 -7.735 22.345 1.00 61.31 109 THR A N 1
ATOM 835 C CA . THR A 1 109 ? -9.851 -8.193 23.661 1.00 61.31 109 THR A CA 1
ATOM 836 C C . THR A 1 109 ? -9.772 -9.714 23.684 1.00 61.31 109 THR A C 1
ATOM 838 O O . THR A 1 109 ? -10.477 -10.386 22.933 1.00 61.31 109 THR A O 1
ATOM 841 N N . PHE A 1 110 ? -8.895 -10.255 24.524 1.00 70.25 110 PHE A N 1
ATOM 842 C CA . PHE A 1 110 ? -8.863 -11.681 24.827 1.00 70.25 110 PHE A CA 1
ATOM 843 C C . PHE A 1 110 ? -9.648 -11.909 26.117 1.00 70.25 110 PHE A C 1
ATOM 845 O O . PHE A 1 110 ? -9.422 -11.214 27.105 1.00 70.25 110 PHE A O 1
ATOM 852 N N . TRP A 1 111 ? -10.568 -12.870 26.109 1.00 67.94 111 TRP A N 1
ATOM 853 C CA . TRP A 1 111 ? -11.212 -13.348 27.328 1.00 67.94 111 TRP A CA 1
ATOM 854 C C . TRP A 1 111 ? -10.364 -14.492 27.883 1.00 67.94 111 TRP A C 1
ATOM 856 O O . TRP A 1 111 ? -10.149 -15.478 27.179 1.00 67.94 111 TRP A O 1
ATOM 866 N N . TYR A 1 112 ? -9.877 -14.369 29.117 1.00 63.56 112 TYR A N 1
ATOM 867 C CA . TYR A 1 112 ? -9.380 -15.516 29.875 1.00 63.56 112 TYR A CA 1
ATOM 868 C C . TYR A 1 112 ? -10.472 -15.939 30.857 1.00 63.56 112 TYR A C 1
ATOM 870 O O . TYR A 1 112 ? -11.130 -15.099 31.468 1.00 63.56 112 TYR A O 1
ATOM 878 N N . LYS A 1 113 ? -10.718 -17.246 30.953 1.00 62.69 113 LYS A N 1
ATOM 879 C CA . LYS A 1 113 ? -11.628 -17.809 31.948 1.00 62.69 113 LYS A CA 1
ATOM 880 C C . LYS A 1 113 ? -10.836 -17.947 33.248 1.00 62.69 113 LYS A C 1
ATOM 882 O O . LYS A 1 113 ? -9.906 -18.744 33.290 1.00 62.69 113 LYS A O 1
ATOM 887 N N . GLU A 1 114 ? -11.174 -17.167 34.271 1.00 66.75 114 GLU A N 1
ATOM 888 C CA . GLU A 1 114 ? -10.756 -17.476 35.642 1.00 66.75 114 GLU A CA 1
ATOM 889 C C . GLU A 1 114 ? -11.450 -18.778 36.058 1.00 66.75 114 GLU A C 1
ATOM 891 O O . GLU A 1 114 ? -12.677 -18.885 35.999 1.00 66.75 114 GLU A O 1
ATOM 896 N N . GLU A 1 115 ? -10.667 -19.803 36.391 1.00 63.03 115 GLU A N 1
ATOM 897 C CA . GLU A 1 115 ? -11.203 -20.978 37.069 1.00 63.03 115 GLU A CA 1
ATOM 898 C C . GLU A 1 115 ? -11.369 -20.631 38.545 1.00 63.03 115 GLU A C 1
ATOM 900 O O . GLU A 1 115 ? -10.406 -20.279 39.223 1.00 63.03 115 GLU A O 1
ATOM 905 N N . ASP A 1 116 ? -12.615 -20.693 39.007 1.00 66.94 116 ASP A N 1
ATOM 906 C CA . ASP A 1 116 ? -12.994 -20.480 40.398 1.00 66.94 116 ASP A CA 1
ATOM 907 C C . ASP A 1 116 ? -12.258 -21.516 41.272 1.00 66.94 116 ASP A C 1
ATOM 909 O O . ASP A 1 116 ? -12.423 -22.723 41.037 1.00 66.94 116 ASP A O 1
ATOM 913 N N . PRO A 1 117 ? -11.404 -21.113 42.233 1.00 62.03 117 PRO A N 1
ATOM 914 C CA . PRO A 1 117 ? -10.801 -22.058 43.157 1.00 62.03 117 PRO A CA 1
ATOM 915 C C . PRO A 1 117 ? -11.914 -22.581 44.066 1.00 62.03 117 PRO A C 1
ATOM 917 O O . PRO A 1 117 ? -12.340 -21.906 45.000 1.00 62.03 117 PRO A O 1
ATOM 920 N N . GLY A 1 118 ? -12.410 -23.775 43.732 1.00 62.00 118 GLY A N 1
ATOM 921 C CA . GLY A 1 118 ? -13.471 -24.472 44.450 1.00 62.00 118 GLY A CA 1
ATOM 922 C C . GLY A 1 118 ? -13.278 -24.422 45.967 1.00 62.00 118 GLY A C 1
ATOM 923 O O . GLY A 1 118 ? -12.198 -24.725 46.478 1.00 62.00 118 GLY A O 1
ATOM 924 N N . GLN A 1 119 ? -14.350 -23.997 46.631 1.00 41.75 119 GLN A N 1
ATOM 925 C CA . GLN A 1 119 ? -14.499 -23.830 48.074 1.00 41.75 119 GLN A CA 1
ATOM 926 C C . GLN A 1 119 ? -14.568 -25.165 48.823 1.00 41.75 119 GLN A C 1
ATOM 928 O O . GLN A 1 119 ? -15.159 -26.125 48.274 1.00 41.75 119 GLN A O 1
#